Protein AF-A0A966JZD2-F1 (afdb_monomer_lite)

pLDDT: mean 89.32, std 10.26, range [47.06, 96.5]

Radius of gyration: 15.62 Å; chains: 1; bounding box: 42×37×40 Å

Foldseek 3Di:
DVCVVVVHQDPPNLLDADEPVQVPDPPRDFRFQLSQCCLDDNCVHPVNVDAQPVDRQAEQADQFLDPVRQSQAFHKHKWFWDQDPVRDTDTHTRDRRHGRHFQTKIWIFGQHNVRDTDTPDIDTD

Sequence (125 aa):
DEKIASGESIDPKACTPASEADLKKPNFIANTWGDCLSALFGPTGKFSDFRNHFMKDGLIWTKKCDREHVQSKGALVFLHLTSGPTGAPVLSEIKESDALVSGTEFRVNVCDRGFRLIKFGDAKL

Secondary structure (DSSP, 8-state):
-HHHHTTPPPSSGGGPPBPHHHHTSTT--PPBHHHHHHHHHSTTSTTTT---SS-TT--SB-SS--TT-GGGTT-EEEEEEEE-TTS-EEEEEPPTTSB-BTT-EEEEEEE-TTSPEEEEEEEE-

Structure (mmCIF, N/CA/C/O backbone):
data_AF-A0A966JZD2-F1
#
_entry.id   AF-A0A966JZD2-F1
#
loop_
_atom_site.group_PDB
_atom_site.id
_atom_site.type_symbol
_atom_site.label_atom_id
_atom_site.label_alt_id
_atom_site.label_comp_id
_atom_site.label_asym_id
_atom_site.label_entity_id
_atom_site.label_seq_id
_atom_site.pdbx_PDB_ins_code
_atom_site.Cartn_x
_atom_site.Cartn_y
_atom_site.Cartn_z
_atom_site.occupancy
_atom_site.B_iso_or_equiv
_atom_site.auth_seq_id
_atom_site.auth_comp_id
_atom_site.auth_asym_id
_atom_site.auth_atom_id
_atom_site.pdbx_PDB_model_num
ATOM 1 N N . ASP A 1 1 ? -13.400 6.829 -1.196 1.00 51.50 1 ASP A N 1
ATOM 2 C CA . ASP A 1 1 ? -14.339 7.857 -0.700 1.00 51.50 1 ASP A CA 1
ATOM 3 C C . ASP A 1 1 ? -15.804 7.582 -1.038 1.00 51.50 1 ASP A C 1
ATOM 5 O O . ASP A 1 1 ? -16.528 7.239 -0.116 1.00 51.50 1 ASP A O 1
ATOM 9 N N . GLU A 1 2 ? -16.268 7.605 -2.297 1.00 47.06 2 GLU A N 1
ATOM 10 C CA . GLU A 1 2 ? -17.712 7.405 -2.594 1.00 47.06 2 GLU A CA 1
ATOM 11 C C . GLU A 1 2 ? -18.280 6.028 -2.200 1.00 47.06 2 GLU A C 1
ATOM 13 O O . GLU A 1 2 ? -19.336 5.967 -1.578 1.00 47.06 2 GLU A O 1
ATOM 18 N N . LYS A 1 3 ? -17.585 4.914 -2.482 1.00 48.16 3 LYS A N 1
ATOM 19 C CA . LYS A 1 3 ? -18.096 3.565 -2.149 1.00 48.16 3 LYS A CA 1
ATOM 20 C C . LYS A 1 3 ? -18.209 3.321 -0.640 1.00 48.16 3 LYS A C 1
ATOM 22 O O . LYS A 1 3 ? -19.211 2.779 -0.182 1.00 48.16 3 LYS A O 1
ATOM 27 N N . ILE A 1 4 ? -17.228 3.805 0.124 1.00 51.47 4 ILE A N 1
ATOM 28 C CA . ILE A 1 4 ? -17.181 3.718 1.594 1.00 51.47 4 ILE A CA 1
ATOM 29 C C . ILE A 1 4 ? -18.277 4.594 2.211 1.00 51.47 4 ILE A C 1
ATOM 31 O O . ILE A 1 4 ? -18.993 4.146 3.103 1.00 51.47 4 ILE A O 1
ATOM 35 N N . ALA A 1 5 ? -18.474 5.804 1.677 1.00 53.47 5 ALA A N 1
ATOM 36 C CA . ALA A 1 5 ? -19.546 6.703 2.099 1.00 53.47 5 ALA A CA 1
ATOM 37 C C . ALA A 1 5 ? -20.951 6.200 1.707 1.00 53.47 5 ALA A C 1
ATOM 39 O O . ALA A 1 5 ? -21.923 6.508 2.392 1.00 53.47 5 ALA A O 1
ATOM 40 N N . SER A 1 6 ? -21.065 5.411 0.633 1.00 56.62 6 SER A N 1
ATOM 41 C CA . SER A 1 6 ? -22.336 4.862 0.131 1.00 56.62 6 SER A CA 1
ATOM 42 C C . SER A 1 6 ? -22.764 3.528 0.766 1.00 56.62 6 SER A C 1
ATOM 44 O O . SER A 1 6 ? -23.846 3.032 0.458 1.00 56.62 6 SER A O 1
ATOM 46 N N . GLY A 1 7 ? -21.942 2.934 1.643 1.00 55.72 7 GLY A N 1
ATOM 47 C CA . GLY A 1 7 ? -22.226 1.633 2.267 1.00 55.72 7 GLY A CA 1
ATOM 48 C C . GLY A 1 7 ? -22.121 0.436 1.312 1.00 55.72 7 GLY A C 1
ATOM 49 O O . GLY A 1 7 ? -22.588 -0.658 1.634 1.00 55.72 7 GLY A O 1
ATOM 50 N N . GLU A 1 8 ? -21.523 0.625 0.135 1.00 61.97 8 GLU A N 1
ATOM 51 C CA . GLU A 1 8 ? -21.337 -0.434 -0.850 1.00 61.97 8 GLU A CA 1
ATOM 52 C C . GLU A 1 8 ? -20.210 -1.382 -0.399 1.00 61.97 8 GLU A C 1
ATOM 54 O O . GLU A 1 8 ? -19.166 -0.950 0.095 1.00 61.97 8 GLU A O 1
ATOM 59 N N . SER A 1 9 ? -20.416 -2.694 -0.551 1.00 65.88 9 SER A N 1
ATOM 60 C CA . SER A 1 9 ? -19.444 -3.710 -0.128 1.00 65.88 9 SER A CA 1
ATOM 61 C C . SER A 1 9 ? -18.099 -3.514 -0.831 1.00 65.88 9 SER A C 1
ATOM 63 O O . SER A 1 9 ? -18.012 -3.626 -2.055 1.00 65.88 9 SER A O 1
ATOM 65 N N . ILE A 1 10 ? -17.029 -3.310 -0.058 1.00 80.25 10 ILE A N 1
ATOM 66 C CA . ILE A 1 10 ? -15.660 -3.348 -0.581 1.00 80.25 10 ILE A CA 1
ATOM 67 C C . ILE A 1 10 ? -15.319 -4.798 -0.934 1.00 80.25 10 ILE A C 1
ATOM 69 O O . ILE A 1 10 ? -15.455 -5.708 -0.115 1.00 80.25 10 ILE A O 1
ATOM 73 N N . ASP A 1 11 ? -14.897 -5.005 -2.178 1.00 84.12 11 ASP A N 1
ATOM 74 C CA . ASP A 1 11 ? -14.475 -6.302 -2.693 1.00 84.12 11 ASP A CA 1
ATOM 75 C C . ASP A 1 11 ? -13.019 -6.220 -3.190 1.00 84.12 11 ASP A C 1
ATOM 77 O O . ASP A 1 11 ? -12.753 -5.477 -4.149 1.00 84.12 11 ASP A O 1
ATOM 81 N N . PRO A 1 12 ? -12.078 -6.966 -2.577 1.00 92.00 12 PRO A N 1
ATOM 82 C CA . PRO A 1 12 ? -12.297 -8.041 -1.599 1.00 92.00 12 PRO A CA 1
ATOM 83 C C . PRO A 1 12 ? -12.530 -7.549 -0.161 1.00 92.00 12 PRO A C 1
ATOM 85 O O . PRO A 1 12 ? -11.969 -6.541 0.261 1.00 92.00 12 PRO A O 1
ATOM 88 N N . LYS A 1 13 ? -13.286 -8.324 0.634 1.00 91.81 13 LYS A N 1
ATOM 89 C CA . LYS A 1 13 ? -13.584 -8.015 2.052 1.00 91.81 13 LYS A CA 1
ATOM 90 C C . LYS A 1 13 ? -12.340 -7.878 2.938 1.00 91.81 13 LYS A C 1
ATOM 92 O O . LYS A 1 13 ? -12.383 -7.162 3.933 1.00 91.81 13 LYS A O 1
ATOM 97 N N . ALA A 1 14 ? -11.244 -8.551 2.585 1.00 94.19 14 ALA A N 1
ATOM 98 C CA . ALA A 1 14 ? -9.958 -8.421 3.276 1.00 94.19 14 ALA A CA 1
ATOM 99 C C . ALA A 1 14 ? -9.347 -7.015 3.132 1.00 94.19 14 ALA A C 1
ATOM 101 O O . ALA A 1 14 ? -8.490 -6.635 3.918 1.00 94.19 14 ALA A O 1
ATOM 102 N N . CYS A 1 15 ? -9.800 -6.228 2.152 1.00 93.75 15 CYS A N 1
ATOM 103 C CA . CYS A 1 15 ? -9.408 -4.834 1.967 1.00 93.75 15 CYS A CA 1
ATOM 104 C C . CYS A 1 15 ? -10.362 -3.841 2.637 1.00 93.75 15 CYS A C 1
ATOM 106 O O . CYS A 1 15 ? -10.223 -2.638 2.430 1.00 93.75 15 CYS A O 1
ATOM 108 N N . THR A 1 16 ? -11.338 -4.311 3.419 1.00 93.62 16 THR A N 1
ATOM 109 C CA . THR A 1 16 ? -12.236 -3.413 4.144 1.00 93.62 16 THR A CA 1
ATOM 110 C C . THR A 1 16 ? -11.498 -2.796 5.333 1.00 93.62 16 THR A C 1
ATOM 112 O O . THR A 1 16 ? -11.060 -3.554 6.208 1.00 93.62 16 THR A O 1
ATOM 115 N N . PRO A 1 17 ? -11.360 -1.458 5.396 1.00 93.62 17 PRO A N 1
ATOM 116 C CA . PRO A 1 17 ? -10.722 -0.797 6.520 1.00 93.62 17 PRO A CA 1
ATOM 117 C C . PRO A 1 17 ? -11.640 -0.803 7.745 1.00 93.62 17 PRO A C 1
ATOM 119 O O . PRO A 1 17 ? -12.862 -0.705 7.635 1.00 93.62 17 PRO A O 1
ATOM 122 N N . ALA A 1 18 ? -11.043 -0.888 8.929 1.00 93.50 18 ALA A N 1
ATOM 123 C CA . ALA A 1 18 ? -11.745 -0.703 10.187 1.00 93.50 18 ALA A CA 1
ATOM 124 C C . ALA A 1 18 ? -12.179 0.761 10.337 1.00 93.50 18 ALA A C 1
ATOM 126 O O . ALA A 1 18 ? -11.379 1.679 10.126 1.00 93.50 18 ALA A O 1
ATOM 127 N N . SER A 1 19 ? -13.432 0.995 10.723 1.00 92.06 19 SER A N 1
ATOM 128 C CA . SER A 1 19 ? -13.885 2.325 11.141 1.00 92.06 19 SER A CA 1
ATOM 129 C C . SER A 1 19 ? -13.504 2.604 12.600 1.00 92.06 19 SER A C 1
ATOM 131 O O . SER A 1 19 ? -13.240 1.683 13.376 1.00 92.06 19 SER A O 1
ATOM 133 N N . GLU A 1 20 ? -13.557 3.869 13.031 1.00 89.06 20 GLU A N 1
ATOM 134 C CA . GLU A 1 20 ? -13.391 4.203 14.456 1.00 89.06 20 GLU A CA 1
ATOM 135 C C . GLU A 1 20 ? -14.405 3.489 15.362 1.00 89.06 20 GLU A C 1
ATOM 137 O O . GLU A 1 20 ? -14.112 3.198 16.522 1.00 89.06 20 GLU A O 1
ATOM 142 N N . ALA A 1 21 ? -15.613 3.225 14.855 1.00 90.88 21 ALA A N 1
ATOM 143 C CA . ALA A 1 21 ? -16.642 2.511 15.598 1.00 90.88 21 ALA A CA 1
ATOM 144 C C . ALA A 1 21 ? -16.294 1.025 15.756 1.00 90.88 21 ALA A C 1
ATOM 146 O O . ALA A 1 21 ? -16.574 0.445 16.803 1.00 90.88 21 ALA A O 1
ATOM 147 N N . ASP A 1 22 ? -15.665 0.416 14.749 1.00 91.44 22 ASP A N 1
ATOM 148 C CA . ASP A 1 22 ? -15.224 -0.977 14.815 1.00 91.44 22 ASP A CA 1
ATOM 149 C C . ASP A 1 22 ? -14.098 -1.161 15.826 1.00 91.44 22 ASP A C 1
ATOM 151 O O . ASP A 1 22 ? -14.165 -2.065 16.655 1.00 91.44 22 ASP A O 1
ATOM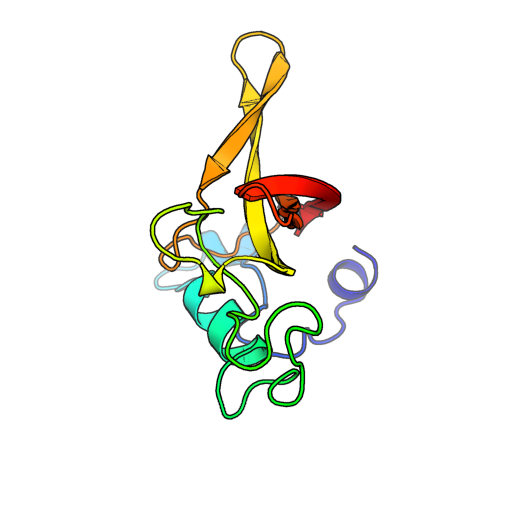 155 N N . LEU A 1 23 ? -13.126 -0.245 15.835 1.00 89.69 23 LEU A N 1
ATOM 156 C CA . LEU A 1 23 ? -11.996 -0.279 16.768 1.00 89.69 23 LEU A CA 1
ATOM 157 C C . LEU A 1 23 ? -12.411 -0.147 18.245 1.00 89.69 23 LEU A C 1
ATOM 159 O O . LEU A 1 23 ? -11.650 -0.524 19.131 1.00 89.69 23 LEU A O 1
ATOM 163 N N . LYS A 1 24 ? -13.616 0.367 18.527 1.00 91.94 24 LYS A N 1
ATOM 164 C CA . LYS A 1 24 ? -14.175 0.471 19.887 1.00 91.94 24 LYS A CA 1
ATOM 165 C C . LYS A 1 24 ? -14.900 -0.801 20.342 1.00 91.94 24 LYS A C 1
ATOM 167 O O . LYS A 1 24 ? -15.240 -0.909 21.520 1.00 91.94 24 LYS A O 1
ATOM 172 N N . LYS A 1 25 ? -15.174 -1.751 19.442 1.00 95.00 25 LYS A N 1
ATOM 173 C CA . LYS A 1 25 ? -15.867 -3.000 19.782 1.00 95.00 25 LYS A CA 1
ATOM 174 C C . LYS A 1 25 ? -14.894 -3.964 20.476 1.00 95.00 25 LYS A C 1
ATOM 176 O O . LYS A 1 25 ? -13.785 -4.171 19.983 1.00 95.00 25 LYS A O 1
ATOM 181 N N . PRO A 1 26 ? -15.294 -4.603 21.589 1.00 93.06 26 PRO A N 1
ATOM 182 C CA . PRO A 1 26 ? -14.449 -5.593 22.246 1.00 93.06 26 PRO A CA 1
ATOM 183 C C . PRO A 1 26 ? -14.188 -6.778 21.307 1.00 93.06 26 PRO A C 1
ATOM 185 O O . PRO A 1 26 ? -15.105 -7.262 20.644 1.00 93.06 26 PRO A O 1
ATOM 188 N N . ASN A 1 27 ? -12.940 -7.253 21.274 1.00 92.81 27 ASN A N 1
ATOM 189 C CA . ASN A 1 27 ? -12.473 -8.370 20.439 1.00 92.81 27 ASN A CA 1
ATOM 190 C C . ASN A 1 27 ? -12.597 -8.160 18.919 1.00 92.81 27 ASN A C 1
ATOM 192 O O . ASN A 1 27 ? -12.518 -9.129 18.164 1.00 92.81 27 ASN A O 1
ATOM 196 N N . PHE A 1 28 ? -12.791 -6.927 18.445 1.00 93.06 28 PHE A N 1
ATOM 197 C CA . PHE A 1 28 ? -12.706 -6.651 17.016 1.00 93.06 28 PHE A CA 1
ATOM 198 C C . PHE A 1 28 ? -11.258 -6.792 16.529 1.00 93.06 28 PHE A C 1
ATOM 200 O O . PHE A 1 28 ? -10.329 -6.284 17.157 1.00 93.06 28 PHE A O 1
ATOM 207 N N . ILE A 1 29 ? -11.078 -7.473 15.398 1.00 93.38 29 ILE A N 1
ATOM 208 C CA . ILE A 1 29 ? -9.781 -7.661 14.747 1.00 93.38 29 ILE A CA 1
ATOM 209 C C . ILE A 1 29 ? -9.859 -6.979 13.385 1.00 93.38 29 ILE A C 1
ATOM 211 O O . ILE A 1 29 ? -10.672 -7.356 12.543 1.00 93.38 29 ILE A O 1
ATOM 215 N N . ALA A 1 30 ? -9.032 -5.955 13.190 1.00 94.88 30 ALA A N 1
ATOM 216 C CA . ALA A 1 30 ? -8.926 -5.269 11.911 1.00 94.88 30 ALA A CA 1
ATOM 217 C C . ALA A 1 30 ? -8.218 -6.158 10.879 1.00 94.88 30 ALA A C 1
ATOM 219 O O . ALA A 1 30 ? -7.290 -6.892 11.220 1.00 94.88 30 ALA A O 1
ATOM 220 N N . ASN A 1 31 ? -8.624 -6.042 9.613 1.00 96.50 31 ASN A N 1
ATOM 221 C CA . ASN A 1 31 ? -7.868 -6.623 8.508 1.00 96.50 31 ASN A CA 1
ATOM 222 C C . ASN A 1 31 ? -6.480 -5.985 8.424 1.00 96.50 31 ASN A C 1
ATOM 224 O O . ASN A 1 31 ? -6.310 -4.807 8.757 1.00 96.50 31 ASN A O 1
ATOM 228 N N . THR A 1 32 ? -5.508 -6.738 7.921 1.00 96.31 32 THR A N 1
ATOM 229 C CA . THR A 1 32 ? -4.154 -6.228 7.714 1.00 96.31 32 THR A CA 1
ATOM 230 C C . THR A 1 32 ? -3.900 -5.856 6.256 1.00 96.31 32 THR A C 1
ATOM 232 O O . THR A 1 32 ? -4.562 -6.341 5.332 1.00 96.31 32 THR A O 1
ATOM 235 N N . TRP A 1 33 ? -2.902 -5.004 6.025 1.00 95.00 33 TRP A N 1
ATOM 236 C CA . TRP A 1 33 ? -2.433 -4.688 4.678 1.00 95.00 33 TRP A CA 1
ATOM 237 C C . TRP A 1 33 ? -1.974 -5.937 3.918 1.00 95.00 33 TRP A C 1
ATOM 239 O O . TRP A 1 33 ? -2.254 -6.058 2.727 1.00 95.00 33 TRP A O 1
ATOM 249 N N . GLY A 1 34 ? -1.317 -6.885 4.591 1.00 94.50 34 GLY A N 1
ATOM 250 C CA . GLY A 1 34 ? -0.873 -8.149 4.002 1.00 94.50 34 GLY A CA 1
ATOM 251 C C . GLY A 1 34 ? -2.034 -9.018 3.522 1.00 94.50 34 GLY A C 1
ATOM 252 O O . GLY A 1 34 ? -1.976 -9.556 2.412 1.00 94.50 34 GLY A O 1
ATOM 253 N N . ASP A 1 35 ? -3.117 -9.093 4.302 1.00 95.25 35 ASP A N 1
ATOM 254 C CA . ASP A 1 35 ? -4.327 -9.832 3.919 1.00 95.25 35 ASP A CA 1
ATOM 255 C C . ASP A 1 35 ? -4.981 -9.213 2.682 1.00 95.25 35 ASP A C 1
ATOM 257 O O . ASP A 1 35 ? -5.335 -9.918 1.735 1.00 95.25 35 ASP A O 1
ATOM 261 N N . CYS A 1 36 ? -5.086 -7.882 2.647 1.00 95.69 36 CYS A N 1
ATOM 262 C CA . CYS A 1 36 ? -5.614 -7.172 1.488 1.00 95.69 36 CYS A CA 1
ATOM 263 C C . CYS A 1 36 ? -4.734 -7.357 0.248 1.00 95.69 36 CYS A C 1
ATOM 265 O O . CYS A 1 36 ? -5.238 -7.721 -0.814 1.00 95.69 36 CYS A O 1
ATOM 267 N N . LEU A 1 37 ? -3.416 -7.176 0.364 1.00 94.38 37 LEU A N 1
ATOM 268 C CA . LEU A 1 37 ? -2.488 -7.372 -0.752 1.00 94.38 37 LEU A CA 1
ATOM 269 C C . LEU A 1 37 ? -2.532 -8.809 -1.279 1.00 94.38 37 LEU A C 1
ATOM 271 O O . LEU A 1 37 ? -2.481 -9.010 -2.491 1.00 94.38 37 LEU A O 1
ATOM 275 N N . SER A 1 38 ? -2.693 -9.797 -0.399 1.00 94.25 38 SER A N 1
ATOM 276 C CA . SER A 1 38 ? -2.872 -11.199 -0.786 1.00 94.25 38 SER A CA 1
ATOM 277 C C . SER A 1 38 ? -4.211 -11.432 -1.491 1.00 94.25 38 SER A C 1
ATOM 279 O O . SER A 1 38 ? -4.258 -12.117 -2.510 1.00 94.25 38 SER A O 1
ATOM 281 N N . ALA A 1 39 ? -5.297 -10.818 -1.016 1.00 95.75 39 ALA A N 1
ATOM 282 C CA . ALA A 1 39 ? -6.609 -10.899 -1.657 1.00 95.75 39 ALA A CA 1
ATOM 283 C C . ALA A 1 39 ? -6.674 -10.156 -3.005 1.00 95.75 39 ALA A C 1
ATOM 285 O O . ALA A 1 39 ? -7.490 -10.492 -3.865 1.00 95.75 39 ALA A O 1
ATOM 286 N N . LEU A 1 40 ? -5.816 -9.156 -3.213 1.00 94.44 40 LEU A N 1
ATOM 287 C CA . LEU A 1 40 ? -5.689 -8.447 -4.483 1.00 94.44 40 LEU A CA 1
ATOM 288 C C . LEU A 1 40 ? -4.758 -9.179 -5.448 1.00 94.44 40 LEU A C 1
ATOM 290 O O . LEU A 1 40 ? -5.172 -9.498 -6.555 1.00 94.44 40 LEU A O 1
ATOM 294 N N . PHE A 1 41 ? -3.522 -9.464 -5.047 1.00 93.56 41 PHE A N 1
ATOM 295 C CA . PHE A 1 41 ? -2.438 -9.877 -5.948 1.00 93.56 41 PHE A CA 1
ATOM 296 C C . PHE A 1 41 ? -1.944 -11.311 -5.732 1.00 93.56 41 PH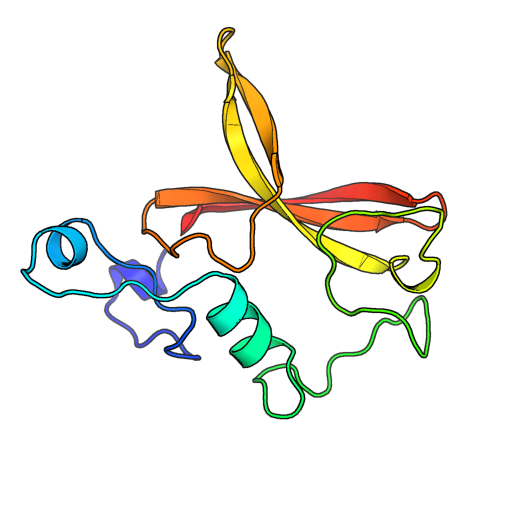E A C 1
ATOM 298 O O . PHE A 1 41 ? -1.039 -11.754 -6.438 1.00 93.56 41 PHE A O 1
ATOM 305 N N . GLY A 1 42 ? -2.488 -12.035 -4.752 1.00 91.38 42 GLY A N 1
ATOM 306 C CA . GLY A 1 42 ? -2.154 -13.437 -4.525 1.00 91.38 42 GLY A CA 1
ATOM 307 C C . GLY A 1 42 ? -2.643 -14.354 -5.656 1.00 91.38 42 GLY A C 1
ATOM 308 O O . GLY A 1 42 ? -3.376 -13.915 -6.546 1.00 91.38 42 GLY A O 1
ATOM 309 N N . PRO A 1 43 ? -2.294 -15.654 -5.618 1.00 89.81 43 PRO A N 1
ATOM 310 C CA . PRO A 1 43 ? -2.618 -16.604 -6.688 1.00 89.81 43 PRO A CA 1
ATOM 311 C C . PRO A 1 43 ? -4.112 -16.704 -7.021 1.00 89.81 43 PRO A C 1
ATOM 313 O O . PRO A 1 43 ? -4.472 -16.911 -8.173 1.00 89.81 43 PRO A O 1
ATOM 316 N N . THR A 1 44 ? -4.981 -16.535 -6.023 1.00 89.31 44 THR A N 1
ATOM 317 C CA . THR A 1 44 ? -6.448 -16.527 -6.170 1.00 89.31 44 THR A CA 1
ATOM 318 C C . THR A 1 44 ? -7.040 -15.131 -5.964 1.00 89.31 44 THR A C 1
ATOM 320 O O . THR A 1 44 ? -8.226 -14.994 -5.669 1.00 89.31 44 THR A O 1
ATOM 323 N N . GLY A 1 45 ? -6.202 -14.096 -6.028 1.00 91.94 45 GLY A N 1
ATOM 324 C CA . GLY A 1 45 ? -6.603 -12.720 -5.792 1.00 91.94 45 GLY A CA 1
ATOM 325 C C . GLY A 1 45 ? -7.395 -12.128 -6.954 1.00 91.94 45 GLY A C 1
ATOM 326 O O . GLY A 1 45 ? -7.381 -12.634 -8.080 1.00 91.94 45 GLY A O 1
ATOM 327 N N . LYS A 1 46 ? -8.062 -11.005 -6.689 1.00 93.81 46 LYS A N 1
ATOM 328 C CA . LYS A 1 46 ? -8.878 -10.270 -7.670 1.00 93.81 46 LYS A CA 1
ATOM 329 C C . LYS A 1 46 ? -8.098 -9.843 -8.919 1.00 93.81 46 LYS A C 1
ATOM 331 O O . LYS A 1 46 ? -8.655 -9.758 -10.008 1.00 93.81 46 LYS A O 1
ATOM 336 N N . PHE A 1 47 ? -6.809 -9.584 -8.752 1.00 92.38 47 PHE A N 1
ATOM 337 C CA . PHE A 1 47 ? -5.855 -9.198 -9.785 1.00 92.38 47 PHE A CA 1
ATOM 338 C C . PHE A 1 47 ? -4.799 -10.291 -9.999 1.00 92.38 47 PHE A C 1
ATOM 340 O O . PHE A 1 47 ? -3.655 -9.998 -10.342 1.00 92.38 47 PHE A O 1
ATOM 347 N N . SER A 1 48 ? -5.173 -11.558 -9.811 1.00 90.19 48 SER A N 1
ATOM 348 C CA . SER A 1 48 ? -4.298 -12.723 -10.017 1.00 90.19 48 SER A CA 1
ATOM 349 C C . SER A 1 48 ? -3.734 -12.829 -11.435 1.00 90.19 48 SER A C 1
ATOM 351 O O . SER A 1 48 ? -2.668 -13.415 -11.611 1.00 90.19 48 SER A O 1
ATOM 353 N N . ASP A 1 49 ? -4.377 -12.222 -12.435 1.00 91.19 49 AS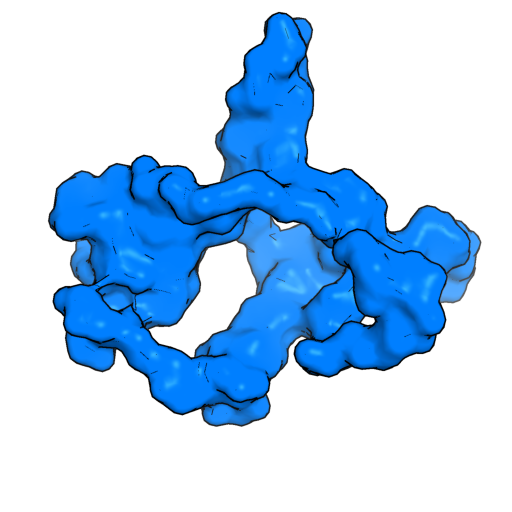P A N 1
ATOM 354 C CA . ASP A 1 49 ? -3.895 -12.150 -13.823 1.00 91.19 49 ASP A CA 1
ATOM 355 C C . ASP A 1 49 ? -3.059 -10.903 -14.132 1.00 91.19 49 ASP A C 1
ATOM 357 O O . ASP A 1 49 ? -2.507 -10.774 -15.226 1.00 91.19 49 ASP A O 1
ATOM 361 N N . PHE A 1 50 ? -2.911 -9.984 -13.177 1.00 90.75 50 PHE A N 1
ATOM 362 C CA . PHE A 1 50 ? -2.084 -8.800 -13.370 1.00 90.75 50 PHE A CA 1
ATOM 363 C C . PHE A 1 50 ? -0.612 -9.205 -13.459 1.00 90.75 50 PHE A C 1
ATOM 365 O O . PHE A 1 50 ? -0.116 -10.029 -12.687 1.00 90.75 50 PHE A O 1
ATOM 372 N N . ARG A 1 51 ? 0.098 -8.654 -14.443 1.00 89.12 51 ARG A N 1
ATOM 373 C CA . ARG A 1 51 ? 1.504 -8.974 -14.714 1.00 89.12 51 ARG A CA 1
ATOM 374 C C . ARG A 1 51 ? 2.320 -7.699 -14.764 1.00 89.12 51 ARG A C 1
ATOM 376 O O . ARG A 1 51 ? 1.869 -6.673 -15.272 1.00 89.12 51 ARG A O 1
ATOM 383 N N . ASN A 1 52 ? 3.548 -7.781 -14.273 1.00 90.12 52 ASN A N 1
ATOM 384 C CA . ASN A 1 52 ? 4.503 -6.701 -14.407 1.00 90.12 52 ASN A CA 1
ATOM 385 C C . ASN A 1 52 ? 4.999 -6.655 -15.860 1.00 90.12 52 ASN A C 1
ATOM 387 O O . ASN A 1 52 ? 5.668 -7.566 -16.339 1.00 90.12 52 ASN A O 1
ATOM 391 N N . HIS A 1 53 ? 4.655 -5.589 -16.581 1.00 87.12 53 HIS A N 1
ATOM 392 C CA . HIS A 1 53 ? 5.028 -5.460 -17.991 1.00 87.12 53 HIS A CA 1
ATOM 393 C C . HIS A 1 53 ? 6.526 -5.179 -18.195 1.00 87.12 53 HIS A C 1
ATOM 395 O O . HIS A 1 53 ? 7.083 -5.466 -19.251 1.00 87.12 53 HIS A O 1
ATOM 401 N N . PHE A 1 54 ? 7.196 -4.616 -17.189 1.00 86.31 54 PHE A N 1
ATOM 402 C CA . PHE A 1 54 ? 8.609 -4.256 -17.272 1.00 86.31 54 PHE A CA 1
ATOM 403 C C . PHE A 1 54 ? 9.538 -5.441 -16.994 1.00 86.31 54 PHE A C 1
ATOM 405 O O . PHE A 1 54 ? 10.693 -5.419 -17.418 1.00 86.31 54 PHE A O 1
ATOM 412 N N . MET A 1 55 ? 9.045 -6.451 -16.277 1.00 86.81 55 MET A N 1
ATOM 413 C CA . MET A 1 55 ? 9.785 -7.635 -15.849 1.00 86.81 55 MET A CA 1
ATOM 414 C C . MET A 1 55 ? 8.845 -8.841 -15.877 1.00 86.81 55 MET A C 1
ATOM 416 O O . MET A 1 55 ? 7.933 -8.917 -15.060 1.00 86.81 55 MET A O 1
ATOM 420 N N . LYS A 1 56 ? 9.086 -9.797 -16.783 1.00 85.50 56 LYS A N 1
ATOM 421 C CA . LYS A 1 56 ? 8.216 -10.971 -16.981 1.00 85.50 56 LYS A CA 1
ATOM 422 C C . LYS A 1 56 ? 7.980 -11.772 -15.691 1.00 85.50 56 LYS A C 1
ATOM 424 O O . LYS A 1 56 ? 6.844 -12.136 -15.414 1.00 85.50 56 LYS A O 1
ATOM 429 N N . ASP A 1 57 ? 9.035 -11.954 -14.897 1.00 84.50 57 ASP A N 1
ATOM 430 C CA . ASP A 1 57 ? 9.008 -12.613 -13.580 1.00 84.50 57 ASP A CA 1
ATOM 431 C C . ASP A 1 57 ? 9.097 -11.588 -12.430 1.00 84.50 57 ASP A C 1
ATOM 433 O O . ASP A 1 57 ? 9.585 -11.867 -11.334 1.00 84.50 57 ASP A O 1
ATOM 437 N N . GLY A 1 58 ? 8.706 -10.344 -12.713 1.00 86.38 58 GLY A N 1
ATOM 438 C CA . GLY A 1 58 ? 8.741 -9.238 -11.769 1.00 86.38 58 GLY A CA 1
ATOM 439 C C . GLY A 1 58 ? 7.631 -9.323 -10.735 1.00 86.38 58 GLY A C 1
ATOM 440 O O . GLY A 1 58 ? 6.538 -9.828 -10.993 1.00 86.38 58 GLY A O 1
ATOM 441 N N . LEU A 1 59 ? 7.896 -8.747 -9.567 1.00 91.44 59 LEU A N 1
ATOM 442 C CA . LEU A 1 59 ? 6.882 -8.572 -8.538 1.00 91.44 59 LEU A CA 1
ATOM 443 C C . LEU A 1 59 ? 5.819 -7.579 -9.024 1.00 91.44 59 LEU A C 1
ATOM 445 O O . LEU A 1 59 ? 6.132 -6.607 -9.716 1.00 91.44 59 LEU A O 1
ATOM 449 N N . ILE A 1 60 ? 4.564 -7.803 -8.635 1.00 92.44 60 ILE A N 1
ATOM 450 C CA . ILE A 1 60 ? 3.477 -6.838 -8.862 1.00 92.44 60 ILE A CA 1
ATOM 451 C C . ILE A 1 60 ? 3.535 -5.716 -7.829 1.00 92.44 60 ILE A C 1
ATOM 453 O O . ILE A 1 60 ? 3.324 -4.552 -8.161 1.00 92.44 60 ILE A O 1
ATOM 457 N N . TRP A 1 61 ? 3.880 -6.056 -6.589 1.00 93.06 61 TRP A N 1
ATOM 458 C CA . TRP A 1 61 ? 4.076 -5.114 -5.496 1.00 93.06 61 TRP A CA 1
ATOM 459 C C . TRP A 1 61 ? 5.292 -5.514 -4.654 1.00 93.06 61 TRP A C 1
ATOM 461 O O . TRP A 1 61 ? 5.717 -6.668 -4.657 1.00 93.06 61 TRP A O 1
ATOM 471 N N . THR A 1 62 ? 5.879 -4.549 -3.955 1.00 93.06 62 THR A N 1
ATOM 472 C CA . THR A 1 62 ? 7.040 -4.737 -3.079 1.00 93.06 62 THR A CA 1
ATOM 473 C C . THR A 1 62 ? 7.036 -3.695 -1.960 1.00 93.06 62 THR A C 1
ATOM 475 O O . THR A 1 62 ? 6.450 -2.622 -2.098 1.00 93.06 62 THR A O 1
ATOM 478 N N . LYS A 1 63 ? 7.731 -3.986 -0.857 1.00 91.31 63 LYS A N 1
ATOM 479 C CA . LYS A 1 63 ? 7.905 -3.063 0.283 1.00 91.31 63 LYS A CA 1
ATOM 480 C C . LYS A 1 63 ? 8.801 -1.874 -0.060 1.00 91.31 63 LYS A C 1
ATOM 482 O O . LYS A 1 63 ? 8.614 -0.771 0.440 1.00 91.31 63 LYS A O 1
ATOM 487 N N . LYS A 1 64 ? 9.786 -2.099 -0.933 1.00 91.81 64 LYS A N 1
ATOM 488 C CA . LYS A 1 64 ? 10.745 -1.085 -1.384 1.00 91.81 64 LYS A CA 1
ATOM 489 C C . LYS A 1 64 ? 11.286 -1.401 -2.775 1.00 91.81 64 LYS A C 1
ATOM 491 O O . LYS A 1 64 ? 11.330 -2.559 -3.195 1.00 91.81 64 LYS A O 1
ATOM 496 N N . CYS A 1 65 ? 11.751 -0.360 -3.460 1.00 91.75 65 CYS A N 1
ATOM 497 C CA . CYS A 1 65 ? 12.538 -0.502 -4.680 1.00 91.75 65 CYS A CA 1
ATOM 498 C C . CYS A 1 65 ? 13.972 -0.859 -4.303 1.00 91.75 65 CYS A C 1
ATOM 500 O O . CYS A 1 65 ? 14.725 -0.003 -3.842 1.00 91.75 65 CYS A O 1
ATOM 502 N N . ASP A 1 66 ? 14.335 -2.127 -4.458 1.00 87.06 66 ASP A N 1
ATOM 503 C CA . ASP A 1 66 ? 15.597 -2.647 -3.953 1.00 87.06 66 ASP A CA 1
ATOM 504 C C . ASP A 1 66 ? 16.515 -3.068 -5.098 1.00 87.06 66 ASP A C 1
ATOM 506 O O . ASP A 1 66 ? 16.164 -3.899 -5.932 1.00 87.06 66 ASP A O 1
ATOM 510 N N . ARG A 1 67 ? 17.711 -2.475 -5.123 1.00 88.62 67 ARG A N 1
ATOM 511 C CA . ARG A 1 67 ? 18.734 -2.713 -6.148 1.00 88.62 67 ARG A CA 1
ATOM 512 C C . ARG A 1 67 ? 19.235 -4.149 -6.147 1.00 88.62 67 ARG A C 1
ATOM 514 O O . ARG A 1 67 ? 19.623 -4.644 -7.201 1.00 88.62 67 ARG A O 1
ATOM 521 N N . GLU A 1 68 ? 19.216 -4.794 -4.987 1.00 90.38 68 GLU A N 1
ATOM 522 C CA . GLU A 1 68 ? 19.619 -6.192 -4.823 1.00 90.38 68 GLU A CA 1
ATOM 523 C C . GLU A 1 68 ? 18.527 -7.154 -5.312 1.00 90.38 68 GLU A C 1
ATOM 525 O O . GLU A 1 68 ? 18.800 -8.308 -5.629 1.00 90.38 68 GLU A O 1
ATOM 530 N N . HIS A 1 69 ? 17.298 -6.655 -5.465 1.00 87.94 69 HIS A N 1
ATOM 531 C CA . HIS A 1 69 ? 16.124 -7.419 -5.863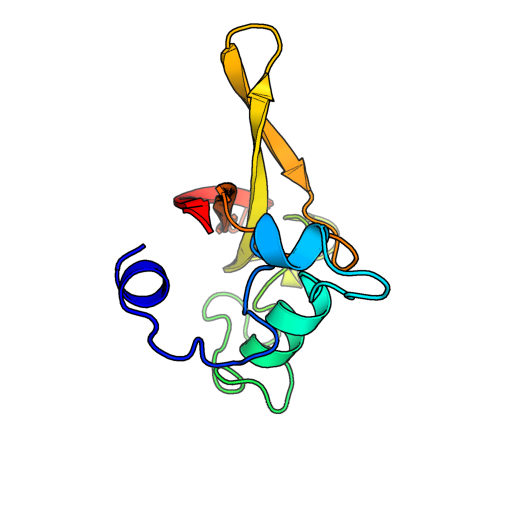 1.00 87.94 69 HIS A CA 1
ATOM 532 C C . HIS A 1 69 ? 15.568 -6.873 -7.180 1.00 87.94 69 HIS A C 1
ATOM 534 O O . HI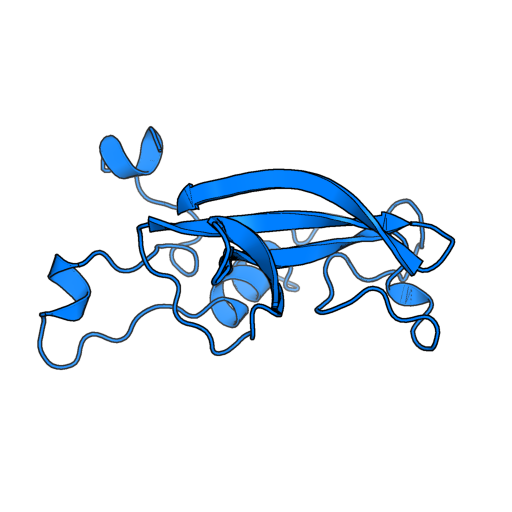S A 1 69 ? 14.539 -6.198 -7.226 1.00 87.94 69 HIS A O 1
ATOM 540 N N . VAL A 1 70 ? 16.252 -7.187 -8.285 1.00 89.88 70 VAL A N 1
ATOM 541 C CA . VAL A 1 70 ? 15.935 -6.696 -9.641 1.00 89.88 70 VAL A CA 1
ATOM 542 C C . VAL A 1 70 ? 14.468 -6.878 -10.051 1.00 89.88 70 VAL A C 1
ATOM 544 O O . VAL A 1 70 ? 13.949 -6.061 -10.813 1.00 89.88 70 VAL A O 1
ATOM 547 N N . GLN A 1 71 ? 13.791 -7.898 -9.514 1.00 90.44 71 GLN A N 1
ATOM 548 C CA . GLN A 1 71 ? 12.366 -8.189 -9.693 1.00 90.44 71 GLN A CA 1
ATOM 549 C C . GLN A 1 71 ? 11.433 -7.075 -9.202 1.00 90.44 71 GLN A C 1
ATOM 551 O O . GLN A 1 71 ? 10.260 -7.069 -9.565 1.00 90.44 71 GLN A O 1
ATOM 556 N N . SER A 1 72 ? 11.929 -6.126 -8.404 1.00 91.94 72 SER A N 1
ATOM 557 C CA . SER A 1 72 ? 11.148 -4.991 -7.920 1.00 91.94 72 SER A CA 1
ATOM 558 C C . SER A 1 72 ? 10.874 -3.951 -9.009 1.00 91.94 72 SER A C 1
ATOM 560 O O . SER A 1 72 ? 10.018 -3.097 -8.817 1.00 91.94 72 SER A O 1
ATOM 562 N N . LYS A 1 73 ? 11.602 -3.950 -10.134 1.00 92.81 73 LYS A N 1
ATOM 563 C CA . LYS A 1 73 ? 11.388 -2.976 -11.220 1.00 92.81 73 LYS A CA 1
ATOM 564 C C . LYS A 1 73 ? 9.976 -3.107 -11.774 1.00 92.81 73 LYS A C 1
ATOM 566 O O . LYS A 1 73 ? 9.572 -4.197 -12.153 1.00 92.81 73 LYS A O 1
ATOM 571 N N . GLY A 1 74 ? 9.247 -2.002 -11.864 1.00 92.25 74 GLY A N 1
ATOM 572 C CA . GLY A 1 74 ? 7.849 -1.976 -12.294 1.00 92.25 74 GLY A CA 1
ATOM 573 C C . GLY A 1 74 ? 6.842 -2.392 -11.218 1.00 92.25 74 GLY A C 1
ATOM 574 O O . GLY A 1 74 ? 5.646 -2.318 -11.479 1.00 92.25 74 GLY A O 1
ATOM 575 N N . ALA A 1 75 ? 7.295 -2.802 -10.028 1.00 94.69 75 ALA A N 1
ATOM 576 C CA . ALA A 1 75 ? 6.412 -3.169 -8.927 1.00 94.69 75 ALA A CA 1
ATOM 577 C C . ALA A 1 75 ? 5.830 -1.925 -8.242 1.00 94.69 75 ALA A C 1
ATOM 579 O O . ALA A 1 75 ? 6.494 -0.889 -8.128 1.00 94.69 75 ALA A O 1
ATOM 580 N N . LEU A 1 76 ? 4.598 -2.051 -7.754 1.00 94.62 76 LEU A N 1
ATOM 581 C CA . LEU A 1 76 ? 3.940 -1.057 -6.916 1.00 94.62 76 LEU A CA 1
ATOM 582 C C . LEU A 1 76 ? 4.562 -1.020 -5.515 1.00 94.62 76 LEU A C 1
ATOM 584 O O . LEU A 1 76 ? 4.921 -2.055 -4.957 1.00 94.62 76 LEU A O 1
ATOM 588 N N . VAL A 1 77 ? 4.644 0.174 -4.933 1.00 95.62 77 VAL A N 1
ATOM 589 C CA . VAL A 1 77 ? 5.069 0.395 -3.546 1.00 95.62 77 VAL A CA 1
ATOM 590 C C . VAL A 1 77 ? 4.063 1.303 -2.859 1.00 95.62 77 VAL A C 1
ATOM 592 O O . VAL A 1 77 ? 3.822 2.426 -3.312 1.00 95.62 77 VAL A O 1
ATOM 595 N N . PHE A 1 78 ? 3.514 0.821 -1.749 1.00 95.81 78 PHE A N 1
ATOM 596 C CA . PHE A 1 78 ? 2.586 1.556 -0.897 1.00 95.81 78 PHE A CA 1
ATOM 597 C C . PHE A 1 78 ? 3.335 2.051 0.340 1.00 95.81 78 PHE A C 1
ATOM 599 O O . PHE A 1 78 ? 3.991 1.267 1.024 1.00 95.81 78 PHE A O 1
ATOM 606 N N . LEU A 1 79 ? 3.271 3.355 0.602 1.00 95.94 79 LEU A N 1
ATOM 607 C CA . LEU A 1 79 ? 3.954 3.998 1.726 1.00 95.94 79 LEU A CA 1
ATOM 608 C C . LEU A 1 79 ? 2.948 4.802 2.541 1.00 95.94 79 LEU A C 1
ATOM 610 O O . LEU A 1 79 ? 2.141 5.515 1.949 1.00 95.94 79 LEU A O 1
ATOM 614 N N . HIS A 1 80 ? 3.026 4.739 3.870 1.00 95.56 80 HIS A N 1
ATOM 615 C CA . HIS A 1 80 ? 2.274 5.638 4.743 1.00 95.56 80 HIS A CA 1
ATOM 616 C C . HIS A 1 80 ? 2.645 7.075 4.409 1.00 95.56 80 HIS A C 1
ATOM 618 O O . HIS A 1 80 ? 3.817 7.383 4.191 1.00 95.56 80 HIS A O 1
ATOM 624 N N . LEU A 1 81 ? 1.648 7.948 4.384 1.00 94.56 81 LEU A N 1
ATOM 625 C CA . LEU A 1 81 ? 1.818 9.378 4.212 1.00 94.56 81 LEU A CA 1
ATOM 626 C C . LEU A 1 81 ? 1.386 10.049 5.512 1.00 94.56 81 LEU A C 1
ATOM 628 O O . LEU A 1 81 ? 0.215 10.021 5.872 1.00 94.56 81 LEU A O 1
ATOM 632 N N . THR A 1 82 ? 2.340 10.629 6.235 1.00 92.56 82 THR A N 1
ATOM 633 C CA . THR A 1 82 ? 2.069 11.307 7.509 1.00 92.56 82 THR A CA 1
ATOM 634 C C . THR A 1 82 ? 2.625 12.723 7.500 1.00 92.56 82 THR A C 1
ATOM 636 O O . THR A 1 82 ? 3.570 13.032 6.771 1.00 92.56 82 THR A O 1
ATOM 639 N N . SER A 1 83 ? 2.046 13.605 8.311 1.00 88.81 83 SER A N 1
ATOM 640 C CA . SER A 1 83 ? 2.595 14.945 8.525 1.00 88.81 83 SER A CA 1
ATOM 641 C C . SER A 1 83 ? 3.863 14.854 9.366 1.00 88.81 83 SER A C 1
ATOM 643 O O . SER A 1 83 ? 3.835 14.387 10.504 1.00 88.81 83 SER A O 1
ATOM 645 N N . GLY A 1 84 ? 4.981 15.312 8.814 1.00 86.19 84 GLY A N 1
ATOM 646 C CA . GLY A 1 84 ? 6.237 15.410 9.540 1.00 86.19 84 GLY A CA 1
ATOM 647 C C . GLY A 1 84 ? 6.228 16.523 10.592 1.00 86.19 84 GLY A C 1
ATOM 648 O O . GLY A 1 84 ? 5.337 17.375 10.596 1.00 86.19 84 GLY A O 1
ATOM 649 N N . PRO A 1 85 ? 7.264 16.587 11.447 1.00 83.75 85 PRO A N 1
ATOM 650 C CA . PRO A 1 85 ? 7.357 17.579 12.524 1.00 83.75 85 PRO A CA 1
ATOM 651 C C . PRO A 1 85 ? 7.302 19.038 12.049 1.00 83.75 85 PRO A C 1
ATOM 653 O O . PRO A 1 85 ? 6.881 19.919 12.789 1.00 83.75 85 PRO A O 1
ATOM 656 N N . THR A 1 86 ? 7.726 19.300 10.810 1.00 89.94 86 THR A N 1
ATOM 657 C CA . THR A 1 86 ? 7.728 20.629 10.180 1.00 89.94 86 THR A CA 1
ATOM 658 C C . THR A 1 86 ? 6.499 20.882 9.301 1.00 89.94 86 THR A C 1
ATOM 660 O O . THR A 1 86 ? 6.460 21.867 8.569 1.00 89.94 86 THR A O 1
ATOM 663 N N . GLY A 1 87 ? 5.517 19.975 9.310 1.00 85.12 87 GLY A N 1
ATOM 664 C CA . GLY A 1 87 ? 4.365 19.986 8.404 1.00 85.12 87 GLY A CA 1
ATOM 665 C C . GLY A 1 87 ? 4.655 19.428 7.005 1.00 85.12 87 GLY A C 1
ATOM 666 O O . GLY A 1 87 ? 3.723 19.193 6.241 1.00 85.12 87 GLY A O 1
ATOM 667 N N . ALA A 1 88 ? 5.921 19.169 6.660 1.00 87.75 88 ALA A N 1
ATOM 668 C CA . ALA A 1 88 ? 6.271 18.504 5.407 1.00 87.75 88 ALA A CA 1
ATOM 669 C C . ALA A 1 88 ? 5.859 17.018 5.441 1.00 87.75 88 ALA A C 1
ATOM 671 O O . ALA A 1 88 ? 6.054 16.367 6.468 1.00 87.75 88 ALA A O 1
ATOM 672 N N . PRO A 1 89 ? 5.329 16.450 4.343 1.00 89.62 89 PRO A N 1
ATOM 673 C CA . PRO A 1 89 ? 4.915 15.052 4.309 1.00 89.62 89 PRO A CA 1
ATOM 674 C C . PRO A 1 89 ? 6.109 14.104 4.457 1.00 89.62 89 PRO A C 1
ATOM 676 O O . PRO A 1 89 ? 7.124 14.248 3.772 1.00 89.62 89 PRO A O 1
ATOM 679 N N . VAL A 1 90 ? 5.954 13.100 5.312 1.00 93.50 90 VAL A N 1
ATOM 680 C CA . VAL A 1 90 ? 6.919 12.027 5.551 1.00 93.50 90 VAL A CA 1
ATOM 681 C C . VAL A 1 90 ? 6.336 10.722 5.030 1.00 93.50 90 VAL A C 1
ATOM 683 O O . VAL A 1 90 ? 5.170 10.407 5.271 1.00 93.50 90 VAL A O 1
ATOM 686 N N . LEU A 1 91 ? 7.168 9.974 4.303 1.00 93.44 91 LEU A N 1
ATOM 687 C CA . LEU A 1 91 ? 6.834 8.649 3.801 1.00 93.44 91 LEU A CA 1
ATOM 688 C C . LEU A 1 91 ? 7.521 7.580 4.644 1.00 93.44 91 LEU A C 1
ATOM 690 O O . LEU A 1 91 ? 8.727 7.668 4.885 1.00 93.44 91 LEU A O 1
ATOM 694 N N . SER A 1 92 ? 6.777 6.550 5.030 1.00 93.75 92 SER A N 1
ATOM 695 C CA . SER A 1 92 ? 7.320 5.365 5.699 1.00 93.75 92 SER A CA 1
ATOM 696 C C . SER A 1 92 ? 6.741 4.081 5.115 1.00 93.75 92 SER A C 1
ATOM 698 O O . SER A 1 92 ? 5.700 4.085 4.464 1.00 93.75 92 SER A O 1
ATOM 700 N N . GLU A 1 93 ? 7.448 2.971 5.311 1.00 93.81 93 GLU A N 1
ATOM 701 C CA . GLU A 1 93 ? 7.007 1.653 4.847 1.00 93.81 93 GLU A CA 1
ATOM 702 C C . GLU A 1 93 ? 5.681 1.251 5.505 1.00 93.81 93 GLU A C 1
ATOM 704 O O . GLU A 1 93 ? 5.534 1.390 6.721 1.00 93.81 93 GLU A O 1
ATOM 709 N N . ILE A 1 94 ? 4.748 0.726 4.703 1.00 93.94 94 ILE A N 1
ATOM 710 C CA . ILE A 1 94 ? 3.580 -0.006 5.201 1.00 93.94 94 ILE A CA 1
ATOM 711 C C . ILE A 1 94 ? 3.982 -1.463 5.391 1.00 93.94 94 ILE A C 1
ATOM 713 O O . ILE A 1 94 ? 4.399 -2.132 4.441 1.00 93.94 94 ILE A O 1
ATOM 717 N N . LYS A 1 95 ? 3.843 -1.972 6.612 1.00 93.56 95 LYS A N 1
ATOM 718 C CA . LYS A 1 95 ? 4.108 -3.380 6.906 1.00 93.56 95 LYS A CA 1
ATOM 719 C C . LYS A 1 95 ? 2.877 -4.209 6.588 1.00 93.56 95 LYS A C 1
ATOM 721 O O . LYS A 1 95 ? 1.749 -3.772 6.772 1.00 93.56 95 LYS A O 1
ATOM 726 N N . GLU A 1 96 ? 3.091 -5.460 6.204 1.00 94.06 96 GLU A N 1
ATOM 727 C CA . GLU A 1 96 ? 1.992 -6.409 5.990 1.00 94.06 96 GLU A CA 1
ATOM 728 C C . GLU A 1 96 ? 1.122 -6.584 7.240 1.00 94.06 96 GLU A C 1
ATOM 730 O O . GLU A 1 96 ? -0.080 -6.758 7.116 1.00 94.06 96 GLU A O 1
ATOM 735 N N . SER A 1 97 ? 1.709 -6.481 8.434 1.00 95.31 97 SER A N 1
ATOM 736 C CA . SER A 1 97 ? 0.995 -6.566 9.711 1.00 95.31 97 SER A CA 1
ATOM 737 C C . SER A 1 97 ? 0.248 -5.289 10.103 1.00 95.31 97 SER A C 1
ATOM 739 O O . SER A 1 97 ? -0.422 -5.285 11.133 1.00 95.31 97 SER A O 1
ATOM 741 N N . ASP A 1 98 ? 0.412 -4.190 9.363 1.00 94.50 98 ASP A N 1
ATOM 742 C CA . ASP A 1 98 ? -0.265 -2.940 9.694 1.00 94.50 98 ASP A CA 1
ATOM 743 C C . ASP A 1 98 ? -1.772 -3.111 9.485 1.00 94.50 98 ASP A C 1
ATOM 745 O O . ASP A 1 98 ? -2.218 -3.703 8.499 1.00 94.50 98 ASP A O 1
ATOM 749 N N . ALA A 1 99 ? -2.565 -2.580 10.413 1.00 95.00 99 ALA A N 1
ATOM 750 C CA . ALA A 1 99 ? -4.016 -2.599 10.301 1.00 95.00 99 ALA A CA 1
ATOM 751 C C . ALA A 1 99 ? -4.491 -1.668 9.174 1.00 95.00 99 ALA A C 1
ATOM 753 O O . ALA A 1 99 ? -3.983 -0.556 9.006 1.00 95.00 99 ALA A O 1
ATOM 754 N N . LEU A 1 100 ? -5.512 -2.099 8.438 1.00 94.56 100 LEU A N 1
ATOM 755 C CA . LEU A 1 100 ? -6.262 -1.246 7.523 1.00 94.56 100 LEU A CA 1
ATOM 756 C C . LEU A 1 100 ? -7.265 -0.435 8.333 1.00 94.56 100 LEU A C 1
ATOM 758 O O . LEU A 1 100 ? -8.241 -0.981 8.846 1.00 94.56 100 LEU A O 1
ATOM 762 N N . V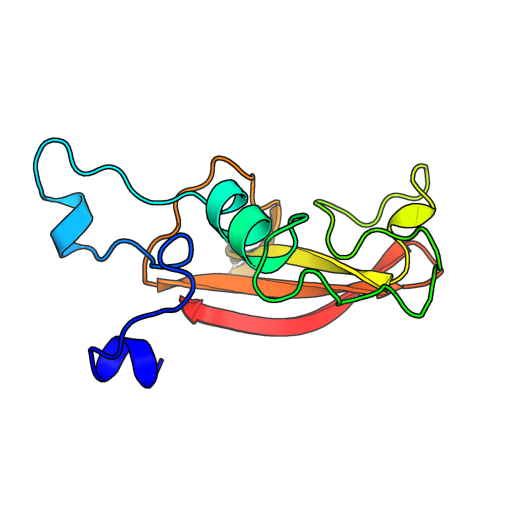AL A 1 101 ? -7.021 0.865 8.456 1.00 93.94 101 VAL A N 1
ATOM 763 C CA . VAL A 1 101 ? -7.851 1.780 9.244 1.00 93.94 101 VAL A CA 1
ATOM 764 C C . VAL A 1 101 ? -8.361 2.899 8.344 1.00 93.94 101 VAL A C 1
ATOM 766 O O . VAL A 1 101 ? -7.636 3.420 7.497 1.00 93.94 101 VAL A O 1
ATOM 769 N N . SER A 1 102 ? -9.631 3.257 8.518 1.00 92.38 102 SER A N 1
ATOM 770 C CA . SER A 1 102 ? -10.248 4.362 7.783 1.00 92.38 102 SER A CA 1
ATOM 771 C C . SER A 1 102 ? -9.530 5.665 8.127 1.00 92.38 102 SER A C 1
ATOM 773 O O . SER A 1 102 ? -9.208 5.925 9.286 1.00 92.38 102 SER A O 1
ATOM 775 N N . GLY A 1 103 ? -9.278 6.495 7.126 1.00 90.19 103 GLY A N 1
ATOM 776 C CA . GLY A 1 103 ? -8.537 7.738 7.256 1.00 90.19 103 GLY A CA 1
ATOM 777 C C . GLY A 1 103 ? -7.021 7.593 7.136 1.00 90.19 103 GLY A C 1
ATOM 778 O O . GLY A 1 103 ? -6.343 8.621 7.116 1.00 90.19 103 GLY A O 1
ATOM 779 N N . THR A 1 104 ? -6.473 6.375 7.022 1.00 92.31 104 THR A N 1
ATOM 780 C CA . THR A 1 104 ? -5.047 6.187 6.723 1.00 92.31 104 THR A CA 1
ATOM 781 C C . THR A 1 104 ? -4.727 6.771 5.352 1.00 92.31 104 THR A C 1
ATOM 783 O O . THR A 1 104 ? -5.297 6.370 4.336 1.00 92.31 104 THR A O 1
ATOM 786 N N . GLU A 1 105 ? -3.789 7.712 5.328 1.00 94.69 105 GLU A N 1
ATOM 787 C CA . GLU A 1 105 ? -3.264 8.309 4.106 1.00 94.69 105 GLU A CA 1
ATOM 788 C C . GLU A 1 105 ? -2.025 7.539 3.649 1.00 94.69 105 GLU A C 1
ATOM 790 O O . GLU A 1 105 ? -1.136 7.215 4.441 1.00 94.69 105 GLU A O 1
ATOM 795 N N . PHE A 1 106 ? -1.957 7.234 2.358 1.00 95.44 106 PHE A N 1
ATOM 796 C CA . PHE A 1 106 ? -0.840 6.509 1.770 1.00 95.44 106 PHE A CA 1
ATOM 797 C C . PHE A 1 106 ? -0.531 7.003 0.358 1.00 95.44 106 PHE A C 1
ATOM 799 O O . PHE A 1 106 ? -1.380 7.535 -0.357 1.00 95.44 106 PHE A O 1
ATOM 806 N N . ARG A 1 107 ? 0.718 6.813 -0.061 1.00 95.88 107 ARG A N 1
ATOM 807 C CA . ARG A 1 107 ? 1.196 7.105 -1.410 1.00 95.88 107 ARG A CA 1
ATOM 808 C C . ARG A 1 107 ? 1.412 5.815 -2.178 1.00 95.88 107 ARG A C 1
ATOM 810 O O . ARG A 1 107 ? 2.120 4.920 -1.716 1.00 95.88 107 ARG A O 1
ATOM 817 N N . VAL A 1 108 ? 0.875 5.778 -3.390 1.00 95.94 108 VAL A N 1
ATOM 818 C CA . VAL A 1 108 ? 1.147 4.733 -4.374 1.00 95.94 108 VAL A CA 1
ATOM 819 C C . VAL A 1 108 ? 2.295 5.191 -5.263 1.00 95.94 108 VAL A C 1
ATOM 821 O O . VAL A 1 108 ? 2.264 6.272 -5.859 1.00 95.94 108 VAL A O 1
ATOM 824 N N . ASN A 1 109 ? 3.316 4.353 -5.362 1.00 96.00 109 ASN A N 1
ATOM 825 C CA . ASN A 1 109 ? 4.468 4.559 -6.225 1.00 96.00 109 ASN A CA 1
ATOM 826 C C . ASN A 1 109 ? 4.680 3.333 -7.107 1.00 96.00 109 ASN A C 1
ATOM 828 O O . ASN A 1 109 ? 4.182 2.250 -6.811 1.00 96.00 109 ASN A O 1
ATOM 832 N N . VAL A 1 110 ? 5.488 3.496 -8.148 1.00 95.12 110 VAL A N 1
ATOM 833 C CA . VAL A 1 110 ? 6.047 2.391 -8.926 1.00 95.12 110 VAL A CA 1
ATOM 834 C C . VAL A 1 110 ? 7.568 2.473 -8.907 1.00 95.12 110 VAL A C 1
ATOM 836 O O . VAL A 1 110 ? 8.142 3.564 -8.942 1.00 95.12 110 VAL A O 1
ATOM 839 N N . CYS A 1 111 ? 8.234 1.326 -8.844 1.00 94.94 111 CYS A N 1
ATOM 840 C CA . CYS A 1 111 ? 9.682 1.263 -8.960 1.00 94.94 111 CYS A CA 1
ATOM 841 C C . CYS A 1 111 ? 10.127 1.442 -10.408 1.00 94.94 111 CYS A C 1
ATOM 843 O O . CYS A 1 111 ? 9.759 0.661 -11.285 1.00 94.94 111 CYS A O 1
ATOM 845 N N . ASP A 1 112 ? 10.971 2.434 -10.665 1.00 92.44 112 ASP A N 1
ATOM 846 C CA . ASP A 1 112 ? 11.569 2.624 -11.981 1.00 92.44 112 ASP A CA 1
ATOM 847 C C . ASP A 1 112 ? 12.721 1.637 -12.254 1.00 92.44 112 ASP A C 1
ATOM 849 O O . ASP A 1 112 ? 13.102 0.804 -11.425 1.00 92.44 112 ASP A O 1
ATOM 853 N N . ARG A 1 113 ? 13.321 1.748 -13.444 1.00 87.00 113 ARG A N 1
ATOM 854 C CA . ARG A 1 113 ? 14.466 0.916 -13.854 1.00 87.00 113 ARG A CA 1
ATOM 855 C C . ARG A 1 113 ? 15.730 1.145 -13.011 1.00 87.00 113 ARG A C 1
ATOM 857 O O . ARG A 1 113 ? 16.586 0.262 -12.985 1.00 87.00 113 ARG A O 1
ATOM 864 N N . GLY A 1 114 ? 15.858 2.310 -12.377 1.00 88.62 114 GLY A N 1
ATOM 865 C CA . GLY A 1 114 ? 16.964 2.721 -11.511 1.00 88.62 114 GLY A CA 1
ATOM 866 C C . GLY A 1 114 ? 16.698 2.512 -10.017 1.00 88.62 114 GLY A C 1
ATOM 867 O O . GLY A 1 114 ? 17.492 2.984 -9.196 1.00 88.62 114 GLY A O 1
ATOM 868 N N . PHE A 1 115 ? 15.623 1.795 -9.668 1.00 89.38 115 PHE A N 1
ATOM 869 C CA . PHE A 1 115 ? 15.191 1.514 -8.297 1.00 89.38 115 PHE A CA 1
ATOM 870 C C . PHE A 1 115 ? 14.811 2.771 -7.508 1.00 89.38 115 PHE A C 1
ATOM 872 O O . PHE A 1 115 ? 15.016 2.856 -6.299 1.00 89.38 115 PHE A O 1
ATOM 879 N N . ARG A 1 116 ? 14.266 3.766 -8.205 1.00 92.00 116 ARG A N 1
ATOM 880 C CA . ARG A 1 116 ? 13.682 4.971 -7.622 1.00 92.00 116 ARG A CA 1
ATOM 881 C C . ARG A 1 116 ? 12.165 4.851 -7.602 1.00 92.00 116 ARG A C 1
ATOM 883 O O . ARG A 1 116 ? 11.569 4.181 -8.443 1.00 92.00 116 ARG A O 1
ATOM 890 N N . LEU A 1 117 ? 11.553 5.532 -6.642 1.00 94.19 117 LEU A N 1
ATOM 891 C CA . LEU A 1 117 ? 10.105 5.649 -6.541 1.00 94.19 117 LEU A CA 1
ATOM 892 C C . LEU A 1 117 ? 9.618 6.723 -7.515 1.00 94.19 117 LEU A C 1
ATOM 894 O O . LEU A 1 117 ? 10.001 7.887 -7.400 1.00 94.19 117 LEU A O 1
ATOM 898 N N . ILE A 1 118 ? 8.752 6.339 -8.447 1.00 94.69 118 ILE A N 1
ATOM 899 C CA . ILE A 1 118 ? 7.949 7.278 -9.226 1.00 94.69 118 ILE A CA 1
ATOM 900 C C . ILE A 1 118 ? 6.588 7.374 -8.546 1.00 94.69 118 ILE A C 1
ATOM 902 O O . ILE A 1 118 ? 5.871 6.376 -8.450 1.00 94.69 118 ILE A O 1
ATOM 906 N N . LYS A 1 119 ? 6.232 8.572 -8.073 1.00 94.88 119 LYS A N 1
ATOM 907 C CA . LYS A 1 119 ? 4.914 8.833 -7.487 1.00 94.88 119 LYS A CA 1
ATOM 908 C C . LYS A 1 119 ? 3.838 8.645 -8.551 1.00 94.88 119 LYS A C 1
ATOM 910 O O . LYS A 1 119 ? 3.896 9.284 -9.598 1.00 94.88 119 LYS A O 1
ATOM 915 N N . PHE A 1 120 ? 2.838 7.830 -8.236 1.00 92.44 120 PHE A N 1
ATOM 916 C CA . PHE A 1 120 ? 1.635 7.696 -9.049 1.00 92.44 120 PHE A CA 1
ATOM 917 C C . PHE A 1 120 ? 0.500 8.564 -8.495 1.00 92.44 120 PHE A C 1
ATOM 919 O O . PHE A 1 120 ? -0.108 9.336 -9.227 1.00 92.44 120 PHE A O 1
ATOM 926 N N . GLY A 1 121 ? 0.263 8.501 -7.182 1.00 95.44 121 GLY A N 1
ATOM 927 C CA . GLY A 1 121 ? -0.791 9.273 -6.529 1.00 95.44 121 GLY A CA 1
ATOM 928 C C . GLY A 1 121 ? -0.804 9.098 -5.015 1.00 95.44 121 GLY A C 1
ATOM 929 O O . GLY A 1 121 ? -0.135 8.213 -4.482 1.00 95.44 121 GLY A O 1
ATOM 930 N N . ASP A 1 122 ? -1.567 9.959 -4.350 1.00 95.00 122 ASP A N 1
ATOM 931 C CA . ASP A 1 122 ? -1.860 9.872 -2.918 1.00 95.00 122 ASP A CA 1
ATOM 932 C C . ASP A 1 122 ? -3.323 9.457 -2.755 1.00 95.00 122 ASP A C 1
ATOM 934 O O . ASP A 1 122 ? -4.166 9.833 -3.572 1.00 95.00 122 ASP A O 1
ATOM 938 N N . ALA A 1 123 ? -3.613 8.669 -1.728 1.00 92.94 123 ALA A N 1
ATOM 939 C CA . ALA A 1 123 ? -4.943 8.161 -1.446 1.00 92.94 123 ALA A CA 1
ATOM 940 C C . ALA A 1 123 ? -5.200 8.118 0.061 1.00 92.94 123 ALA A C 1
ATOM 942 O O . ALA A 1 123 ? -4.271 8.089 0.871 1.00 92.94 123 ALA A O 1
ATOM 943 N N . LYS A 1 124 ? -6.482 8.100 0.412 1.00 92.06 124 LYS A N 1
ATOM 944 C CA . LYS A 1 124 ? -6.978 7.967 1.776 1.00 92.06 124 LYS A CA 1
ATOM 945 C C . LYS A 1 124 ? -7.986 6.823 1.821 1.00 92.06 124 LYS A C 1
ATOM 947 O O . LYS A 1 124 ? -8.780 6.684 0.888 1.00 92.06 124 LYS A O 1
ATOM 952 N N . LEU A 1 125 ? -7.882 5.981 2.847 1.00 87.31 125 LEU A N 1
ATOM 953 C CA . LEU A 1 125 ? -8.842 4.906 3.117 1.00 87.31 125 LEU A CA 1
ATOM 954 C C . LEU A 1 125 ? -10.124 5.430 3.758 1.00 87.31 125 LEU A C 1
ATOM 956 O O . LEU A 1 125 ? -10.044 6.410 4.530 1.00 87.31 125 LEU A O 1
#